Protein AF-A0A944YX99-F1 (afdb_monomer_lite)

Secondary structure (DSSP, 8-state):
----EEEEETTEEEEE--GGGHHHHHHHHHHHHHHTT----

Structure (mmCIF, N/CA/C/O backbone):
data_AF-A0A944YX99-F1
#
_entry.id   AF-A0A944YX99-F1
#
loop_
_atom_site.group_PDB
_atom_site.id
_atom_site.type_symbol
_atom_site.label_atom_id
_atom_site.label_alt_id
_atom_site.label_comp_id
_atom_site.label_asym_id
_atom_site.label_entity_id
_atom_site.label_seq_id
_atom_site.pdbx_PDB_ins_code
_atom_site.Cartn_x
_atom_site.Cartn_y
_atom_site.Cartn_z
_atom_site.occupancy
_atom_site.B_iso_or_equiv
_atom_site.auth_seq_id
_atom_site.auth_comp_id
_atom_site.auth_asym_id
_atom_site.auth_atom_id
_atom_site.pdbx_PDB_model_num
ATOM 1 N N . HIS A 1 1 ? 12.046 5.034 -3.475 1.00 74.69 1 HIS A N 1
ATOM 2 C CA . HIS A 1 1 ? 10.747 5.682 -3.209 1.00 74.69 1 HIS A CA 1
ATOM 3 C C . HIS A 1 1 ? 9.889 5.598 -4.460 1.00 74.69 1 HIS A C 1
ATOM 5 O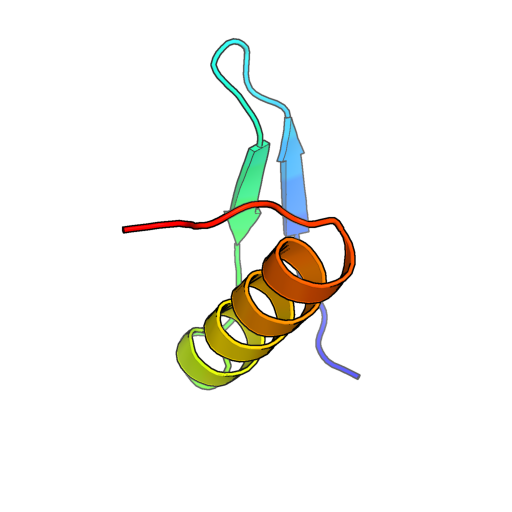 O . HIS A 1 1 ? 10.336 6.046 -5.508 1.00 74.69 1 HIS A O 1
ATOM 11 N N . VAL A 1 2 ? 8.711 4.979 -4.360 1.00 84.94 2 VAL A N 1
ATOM 12 C CA . VAL A 1 2 ? 7.722 4.866 -5.444 1.00 84.94 2 VAL A CA 1
ATOM 13 C C . VAL A 1 2 ? 6.476 5.617 -5.004 1.00 84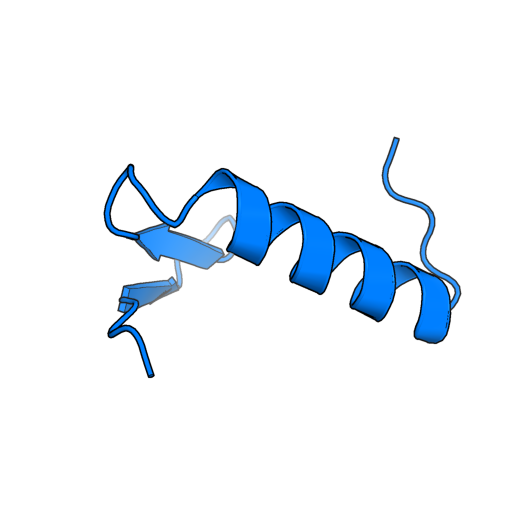.94 2 VAL A C 1
ATOM 15 O O . VAL A 1 2 ? 6.047 5.469 -3.862 1.00 84.94 2 VAL A O 1
ATOM 18 N N . GLY A 1 3 ? 5.924 6.444 -5.889 1.00 91.31 3 GLY A N 1
ATOM 19 C CA . GLY A 1 3 ? 4.638 7.085 -5.646 1.00 91.31 3 GLY A CA 1
ATOM 20 C C . GLY A 1 3 ? 3.513 6.061 -5.756 1.00 91.31 3 GLY A C 1
ATOM 21 O O . GLY A 1 3 ? 3.438 5.334 -6.746 1.00 91.31 3 GLY A O 1
ATOM 22 N N . VAL A 1 4 ? 2.648 6.021 -4.749 1.00 92.94 4 VAL A N 1
ATOM 23 C CA . VAL A 1 4 ? 1.410 5.235 -4.747 1.00 92.94 4 VAL A CA 1
ATOM 24 C C . VAL A 1 4 ? 0.243 6.169 -4.466 1.00 92.94 4 VAL A C 1
ATOM 26 O O . VAL A 1 4 ? 0.399 7.161 -3.749 1.00 92.94 4 VAL A O 1
ATOM 29 N N . THR A 1 5 ? -0.924 5.866 -5.023 1.00 96.19 5 THR A N 1
ATOM 30 C CA . THR A 1 5 ? -2.151 6.604 -4.712 1.00 96.19 5 THR A CA 1
ATOM 31 C C . THR A 1 5 ? -3.059 5.717 -3.882 1.00 96.19 5 THR A C 1
ATOM 33 O O . THR A 1 5 ? -3.443 4.634 -4.315 1.00 96.19 5 THR A O 1
ATOM 36 N N . LEU A 1 6 ? -3.398 6.198 -2.689 1.00 95.88 6 LEU A N 1
ATOM 37 C CA . LEU A 1 6 ? -4.421 5.616 -1.833 1.00 95.88 6 LEU A CA 1
ATOM 38 C C . LEU A 1 6 ? -5.726 6.366 -2.053 1.00 95.88 6 LEU A C 1
ATOM 40 O O . LEU A 1 6 ? -5.775 7.594 -1.942 1.00 95.88 6 LEU A O 1
ATOM 44 N N . TRP A 1 7 ? -6.781 5.619 -2.329 1.00 96.75 7 TRP A N 1
ATOM 45 C CA . TRP A 1 7 ? -8.131 6.137 -2.430 1.00 96.75 7 TRP A CA 1
ATOM 46 C C . TRP A 1 7 ? -9.005 5.454 -1.389 1.00 96.75 7 TRP A C 1
ATOM 48 O O . TRP A 1 7 ? -9.004 4.234 -1.269 1.00 96.75 7 TRP A O 1
ATOM 58 N N . ARG A 1 8 ? -9.753 6.234 -0.611 1.00 96.44 8 ARG A N 1
ATOM 59 C CA . ARG A 1 8 ? -10.680 5.680 0.375 1.00 96.44 8 ARG A CA 1
ATOM 60 C C . ARG A 1 8 ? -12.060 5.552 -0.248 1.00 96.44 8 ARG A C 1
ATOM 62 O O . ARG A 1 8 ? -12.665 6.559 -0.610 1.00 96.44 8 ARG A O 1
ATOM 69 N N . SER A 1 9 ? -12.562 4.328 -0.327 1.00 94.94 9 SER A N 1
ATOM 70 C CA . SER A 1 9 ? -13.917 4.017 -0.771 1.00 94.94 9 SER A CA 1
ATOM 71 C C . SER A 1 9 ? -14.794 3.601 0.421 1.00 94.94 9 SER A C 1
ATOM 73 O O . SER A 1 9 ? -14.285 3.352 1.518 1.00 94.94 9 SER A O 1
ATOM 75 N N . PRO A 1 10 ? -16.128 3.531 0.260 1.00 96.81 10 PRO A N 1
ATOM 76 C CA . PRO A 1 10 ? -17.015 3.072 1.331 1.00 96.81 10 PRO A CA 1
ATOM 77 C C . PRO A 1 10 ? -16.717 1.645 1.813 1.00 96.81 10 PRO A C 1
ATOM 79 O O . PRO A 1 10 ? -17.031 1.310 2.951 1.00 96.81 10 PRO A O 1
ATOM 82 N N . THR A 1 11 ? -16.114 0.813 0.960 1.00 93.56 11 THR A N 1
ATOM 83 C CA . THR A 1 11 ? -15.801 -0.595 1.241 1.00 93.56 11 THR A CA 1
ATOM 84 C C . THR A 1 11 ? -14.358 -0.822 1.688 1.00 93.56 11 THR A C 1
ATOM 86 O O . THR A 1 11 ? -14.019 -1.949 2.035 1.00 93.56 11 THR A O 1
ATOM 89 N N . GLY A 1 12 ? -13.500 0.207 1.694 1.00 94.12 12 GLY A N 1
ATOM 90 C CA . GLY A 1 12 ? -12.111 0.061 2.124 1.00 94.12 12 GLY A CA 1
ATOM 91 C C . GLY A 1 12 ? -11.144 1.078 1.520 1.00 94.12 12 GLY A C 1
ATOM 92 O O . GLY A 1 12 ? -11.453 2.262 1.370 1.00 94.12 12 GLY A O 1
ATOM 93 N N . LEU A 1 13 ? -9.934 0.606 1.228 1.00 94.94 13 LEU A N 1
ATOM 94 C CA . LEU A 1 13 ? -8.868 1.374 0.596 1.00 94.94 13 LEU A CA 1
ATOM 95 C C . LEU A 1 13 ? -8.524 0.735 -0.747 1.00 94.94 13 LEU A C 1
ATOM 97 O O . LEU A 1 13 ? -8.182 -0.442 -0.801 1.00 94.94 13 LEU A O 1
ATOM 101 N N . ASP A 1 14 ? -8.569 1.536 -1.802 1.00 94.75 14 ASP A N 1
ATOM 102 C CA . ASP A 1 14 ? -8.068 1.173 -3.118 1.00 94.75 14 ASP A CA 1
ATOM 103 C C . ASP A 1 14 ? -6.641 1.704 -3.269 1.00 94.75 14 ASP A C 1
ATOM 105 O O . ASP A 1 14 ? -6.334 2.847 -2.909 1.00 94.75 14 ASP A O 1
ATOM 109 N N . LEU A 1 15 ? -5.758 0.866 -3.807 1.00 94.81 15 LEU A N 1
ATOM 110 C CA . LEU A 1 15 ? -4.344 1.174 -3.959 1.00 94.81 15 LEU A CA 1
ATOM 111 C C . LEU A 1 15 ? -3.951 1.120 -5.434 1.00 94.81 15 LEU A C 1
ATOM 113 O O . LEU A 1 15 ? -3.984 0.066 -6.068 1.00 94.81 15 LEU A O 1
ATOM 117 N N . PHE A 1 16 ? -3.540 2.264 -5.971 1.00 94.94 16 PHE A N 1
ATOM 118 C CA . PHE A 1 16 ? -3.055 2.378 -7.341 1.00 94.94 16 PHE A CA 1
ATOM 119 C C . PHE A 1 16 ? -1.533 2.453 -7.331 1.00 94.94 16 PHE A C 1
ATOM 121 O O . PHE A 1 16 ? -0.945 3.400 -6.798 1.00 94.94 16 PHE A O 1
ATOM 128 N N . VAL A 1 17 ? -0.899 1.443 -7.926 1.00 94.75 17 VAL A N 1
ATOM 129 C CA . VAL A 1 17 ? 0.558 1.285 -7.953 1.00 94.75 17 VAL A CA 1
ATOM 130 C C . VAL A 1 17 ? 1.059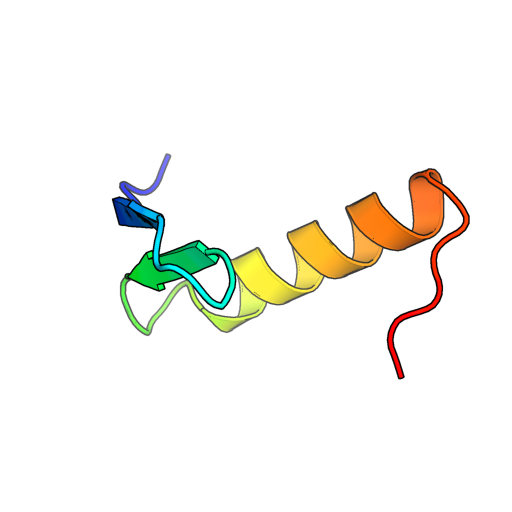 0.977 -9.362 1.00 94.75 17 VAL A C 1
ATOM 132 O O . VAL A 1 17 ? 0.341 0.352 -10.150 1.00 94.75 17 VAL A O 1
ATOM 135 N N . PRO A 1 18 ? 2.302 1.354 -9.712 1.00 94.88 18 PRO A N 1
ATOM 136 C CA . PRO A 1 18 ? 2.892 0.914 -10.965 1.00 94.88 18 PRO A CA 1
ATOM 137 C C . PRO A 1 18 ? 3.082 -0.606 -10.951 1.00 94.88 18 PRO A C 1
ATOM 139 O O . PRO A 1 18 ? 3.617 -1.166 -9.994 1.00 94.88 18 PRO A O 1
ATOM 142 N N . ARG A 1 19 ? 2.702 -1.273 -12.046 1.00 94.31 19 ARG A N 1
ATOM 143 C CA . ARG A 1 19 ? 2.701 -2.743 -12.157 1.00 94.31 19 ARG A CA 1
ATOM 144 C C . ARG A 1 19 ? 4.013 -3.402 -11.715 1.00 94.31 19 ARG A C 1
ATOM 146 O O . ARG A 1 19 ? 3.973 -4.438 -11.066 1.00 94.31 19 ARG A O 1
ATOM 153 N N . GLY A 1 20 ? 5.159 -2.803 -12.044 1.00 95.88 20 GLY A N 1
ATOM 154 C CA . GLY A 1 20 ? 6.481 -3.338 -11.693 1.00 95.88 20 GLY A CA 1
ATOM 155 C C . GLY A 1 20 ? 6.783 -3.389 -10.189 1.00 95.88 20 GLY A C 1
ATOM 156 O O . GLY A 1 20 ? 7.749 -4.031 -9.801 1.00 95.88 20 GLY A O 1
ATOM 157 N N . PHE A 1 21 ? 5.964 -2.742 -9.355 1.00 93.75 21 PHE A N 1
ATOM 158 C CA . PHE A 1 21 ? 6.122 -2.683 -7.898 1.00 93.75 21 PHE A CA 1
ATOM 159 C C . PHE A 1 21 ? 4.965 -3.337 -7.137 1.00 93.75 21 PHE A C 1
ATOM 161 O O . PHE A 1 21 ? 4.971 -3.335 -5.912 1.00 93.75 21 PHE A O 1
ATOM 168 N N . ALA A 1 22 ? 3.967 -3.883 -7.839 1.00 94.44 22 ALA A N 1
ATOM 169 C CA . ALA A 1 22 ? 2.786 -4.451 -7.195 1.00 94.44 22 ALA A CA 1
ATOM 170 C C . ALA A 1 22 ? 3.143 -5.629 -6.274 1.00 94.44 22 ALA A C 1
ATOM 172 O O . ALA A 1 22 ? 2.652 -5.691 -5.153 1.00 94.44 22 ALA A O 1
ATOM 173 N N . LEU A 1 23 ? 4.035 -6.517 -6.731 1.00 95.56 23 LEU A N 1
ATOM 174 C CA . LEU A 1 23 ? 4.450 -7.690 -5.963 1.00 95.56 23 LEU A CA 1
ATOM 175 C C . LEU A 1 23 ? 5.235 -7.301 -4.706 1.00 95.56 23 LEU A C 1
ATOM 177 O O . LEU A 1 23 ? 4.839 -7.669 -3.610 1.00 95.56 23 LEU A O 1
ATOM 181 N N . SER A 1 24 ? 6.288 -6.494 -4.852 1.00 94.94 24 SER A N 1
ATOM 182 C CA . SER A 1 24 ? 7.132 -6.114 -3.715 1.00 94.94 24 SER A CA 1
ATOM 183 C C . SER A 1 24 ? 6.398 -5.260 -2.681 1.00 94.94 24 SER A C 1
ATOM 185 O O . SER A 1 24 ? 6.695 -5.332 -1.492 1.00 94.94 24 SER A O 1
ATOM 187 N N . LEU A 1 25 ? 5.416 -4.458 -3.106 1.00 94.56 25 LEU A N 1
ATOM 188 C CA . LEU A 1 25 ? 4.554 -3.740 -2.171 1.00 94.56 25 LEU A CA 1
ATOM 189 C C . LEU A 1 25 ? 3.605 -4.683 -1.426 1.00 94.56 25 LEU A C 1
ATOM 191 O O . LEU A 1 25 ? 3.387 -4.495 -0.234 1.00 94.56 25 LEU A O 1
ATOM 195 N N . TRP A 1 26 ? 3.042 -5.681 -2.109 1.00 94.19 26 TRP A N 1
ATOM 196 C CA . TRP A 1 26 ? 2.180 -6.678 -1.477 1.00 94.19 26 TRP A CA 1
ATOM 197 C C . TRP A 1 26 ? 2.939 -7.511 -0.439 1.00 94.19 26 TRP A C 1
ATOM 199 O O . TRP A 1 26 ? 2.462 -7.652 0.682 1.00 94.19 26 TRP A O 1
ATOM 209 N N . GLU A 1 27 ? 4.144 -7.976 -0.772 1.00 96.12 27 GLU A N 1
ATOM 210 C CA . GLU A 1 27 ? 5.029 -8.694 0.157 1.00 96.12 27 GLU A CA 1
ATOM 211 C C . GLU A 1 27 ? 5.316 -7.853 1.410 1.00 96.12 27 GLU A C 1
ATOM 213 O O . GLU A 1 27 ? 5.108 -8.320 2.525 1.00 96.12 27 GLU A O 1
ATOM 218 N N . MET A 1 28 ? 5.660 -6.570 1.243 1.00 94.94 28 MET A N 1
ATOM 219 C CA . MET A 1 28 ? 5.878 -5.651 2.368 1.00 94.94 28 MET A CA 1
ATOM 220 C C . MET A 1 28 ? 4.631 -5.473 3.251 1.00 94.94 28 MET A C 1
ATOM 222 O O . MET A 1 28 ? 4.744 -5.379 4.475 1.00 94.94 28 MET A O 1
ATOM 226 N N . LEU A 1 29 ? 3.437 -5.399 2.652 1.00 94.88 29 LEU A N 1
ATOM 227 C CA . LEU A 1 29 ? 2.182 -5.290 3.401 1.00 94.88 29 LEU A CA 1
ATOM 228 C C . LEU A 1 29 ? 1.882 -6.568 4.192 1.00 94.88 29 LEU A C 1
ATOM 230 O O . LEU A 1 29 ? 1.447 -6.462 5.337 1.00 94.88 29 LEU A O 1
ATOM 234 N N . LEU A 1 30 ? 2.145 -7.743 3.615 1.00 96.19 30 LEU A N 1
ATOM 235 C CA . LEU A 1 30 ? 1.995 -9.030 4.296 1.00 96.19 30 LEU A CA 1
ATOM 236 C C . LEU A 1 30 ? 2.977 -9.175 5.461 1.00 96.19 30 LEU A C 1
ATOM 238 O O . LEU A 1 30 ? 2.549 -9.458 6.577 1.00 96.19 30 LEU A O 1
ATOM 242 N N . GLU A 1 31 ? 4.262 -8.898 5.232 1.00 96.62 31 GLU A N 1
ATOM 243 C CA . GLU A 1 31 ? 5.292 -8.920 6.281 1.00 96.62 31 GLU A CA 1
ATOM 244 C C . GLU A 1 31 ? 4.931 -7.975 7.431 1.00 96.62 31 GLU A C 1
ATOM 246 O O . GLU A 1 31 ? 5.100 -8.297 8.606 1.00 96.62 31 GLU A O 1
ATOM 251 N N . THR A 1 32 ? 4.390 -6.799 7.104 1.00 96.25 32 THR A N 1
ATOM 252 C CA . THR A 1 32 ? 3.921 -5.853 8.118 1.00 96.25 32 THR A CA 1
ATOM 253 C C . THR A 1 32 ? 2.696 -6.400 8.852 1.00 96.25 32 THR A C 1
ATOM 255 O O . THR A 1 32 ? 2.648 -6.319 10.074 1.00 96.25 32 THR A O 1
ATOM 258 N N . ALA A 1 33 ? 1.712 -6.976 8.155 1.00 97.12 33 ALA A N 1
ATOM 259 C CA . ALA A 1 33 ? 0.530 -7.561 8.792 1.00 97.12 33 ALA A CA 1
ATOM 260 C C . ALA A 1 33 ? 0.908 -8.661 9.801 1.00 97.12 33 ALA A C 1
ATOM 262 O O . ALA A 1 33 ? 0.409 -8.646 10.931 1.00 97.12 33 ALA A O 1
ATOM 263 N N . GLU A 1 34 ? 1.861 -9.524 9.444 1.00 96.88 34 GLU A N 1
ATOM 264 C CA . GLU A 1 34 ? 2.389 -10.573 10.321 1.00 96.88 34 GLU A CA 1
ATOM 2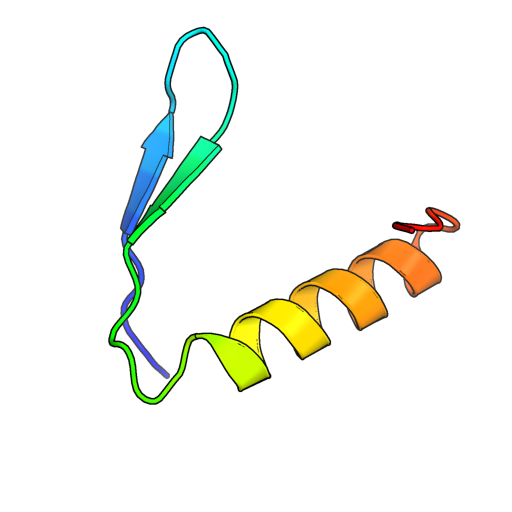65 C C . GLU A 1 34 ? 3.035 -9.988 11.589 1.00 96.88 34 GLU A C 1
ATOM 267 O O . GLU A 1 34 ? 2.783 -10.469 12.695 1.00 96.88 34 GLU A O 1
ATOM 272 N N . GLN A 1 35 ? 3.791 -8.889 11.470 1.00 97.38 35 GLN A N 1
ATOM 273 C CA . GLN A 1 35 ? 4.3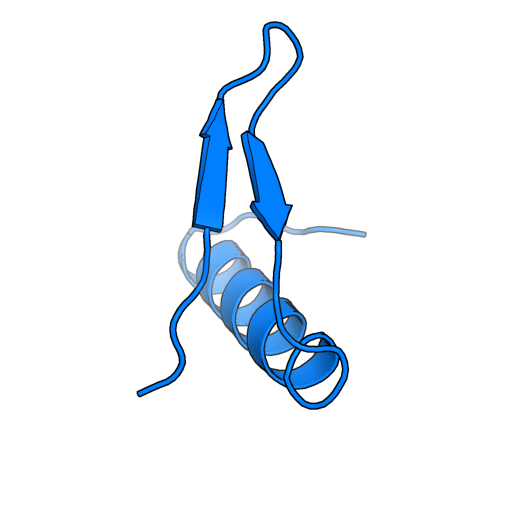79 -8.187 12.625 1.00 97.38 35 GLN A CA 1
ATOM 274 C C . GLN A 1 35 ? 3.324 -7.642 13.601 1.00 97.38 35 GLN A C 1
ATOM 276 O O . GLN A 1 35 ? 3.608 -7.481 14.790 1.00 97.38 35 GLN A O 1
ATOM 281 N N . PHE A 1 36 ? 2.107 -7.382 13.119 1.00 96.94 36 PHE A N 1
ATOM 282 C CA . PHE A 1 36 ? 0.958 -6.996 13.940 1.00 96.94 36 PHE A CA 1
ATOM 283 C C . PHE A 1 36 ? 0.073 -8.188 14.350 1.00 96.94 36 PHE A C 1
ATOM 285 O O . PHE A 1 36 ? -0.972 -7.984 14.970 1.00 96.94 36 PHE A O 1
ATOM 292 N N . GLY A 1 37 ? 0.490 -9.423 14.053 1.00 96.62 37 GLY A N 1
ATOM 293 C CA . GLY A 1 37 ? -0.224 -10.651 14.405 1.00 96.62 37 GLY A CA 1
ATOM 294 C C . GLY A 1 37 ? -1.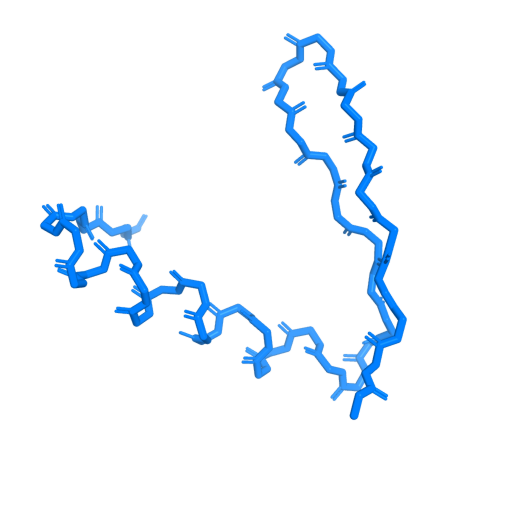436 -10.956 13.521 1.00 96.62 37 GLY A C 1
ATOM 295 O O . GLY A 1 37 ? -2.280 -11.757 13.924 1.00 96.62 37 GLY A O 1
ATOM 296 N N . LEU A 1 38 ? -1.552 -10.319 12.350 1.00 96.31 38 LEU A N 1
ATOM 297 C CA . LEU A 1 38 ? -2.569 -10.650 11.352 1.00 96.31 38 LEU A CA 1
ATOM 298 C C . LEU A 1 38 ? -2.017 -11.645 10.329 1.00 96.31 38 LEU A C 1
ATOM 300 O O . LEU A 1 38 ? -1.021 -11.368 9.668 1.00 96.31 38 LEU A O 1
ATOM 304 N N . ASP A 1 39 ? -2.725 -12.761 10.165 1.00 91.88 39 ASP A N 1
ATOM 305 C CA . ASP A 1 39 ? -2.504 -13.724 9.087 1.00 91.88 39 ASP A CA 1
ATOM 306 C C . ASP A 1 39 ? -3.493 -13.458 7.943 1.00 91.88 39 ASP A C 1
ATOM 308 O O . ASP A 1 39 ? -4.708 -13.388 8.159 1.00 91.88 39 ASP A O 1
ATOM 312 N N . ILE A 1 40 ? -2.966 -13.269 6.734 1.00 89.50 40 ILE A N 1
ATOM 313 C CA . ILE A 1 40 ? -3.735 -12.979 5.521 1.00 89.50 40 ILE A CA 1
ATOM 314 C C . ILE A 1 40 ? -3.548 -14.169 4.570 1.00 89.50 40 ILE A C 1
ATOM 316 O O . ILE A 1 40 ? -2.472 -14.332 3.996 1.00 89.50 40 ILE A O 1
ATOM 320 N N . SER A 1 41 ? -4.597 -14.990 4.422 1.00 81.50 41 SER A N 1
ATOM 321 C CA . SER A 1 41 ? -4.624 -16.233 3.623 1.00 81.50 41 SER A CA 1
ATOM 322 C C . SER A 1 41 ? -5.547 -16.172 2.409 1.00 81.50 41 SER A C 1
ATOM 324 O O . SER A 1 41 ? -6.489 -15.345 2.404 1.00 81.50 41 SER A O 1
#

Radius of gyration: 11.55 Å; chains: 1; bounding box: 28×23×27 Å

Foldseek 3Di:
DFDWDWDQDPVGIDIHGDPVCPVVVVVVVQVVCVVVVDDDD

Sequence (41 aa):
HVGVTLWRSPTGLDLFVPRGFALSLWEMLLETAEQFGLDIS

pLDDT: mean 94.01, std 4.31, range [74.69, 97.38]